Protein AF-A0A3D0JS41-F1 (afdb_monomer_lite)

Foldseek 3Di:
DDDPPDDPQDAEAPVVVVVVVVVCVVVVDPDDDDDGPDQQPHFHQYPVGHTDGSVVVD

Radius of gyration: 13.65 Å; chains: 1; bounding box: 41×26×28 Å

pLDDT: mean 80.39, std 11.93, range [43.97, 92.69]

Structure (mmCIF, N/CA/C/O backbone):
data_AF-A0A3D0JS41-F1
#
_entry.id   AF-A0A3D0JS41-F1
#
loop_
_atom_site.group_PDB
_atom_site.id
_atom_site.type_symbol
_atom_site.label_atom_id
_atom_site.label_alt_id
_atom_site.label_comp_id
_atom_site.label_asym_id
_atom_site.label_entity_id
_atom_site.label_seq_id
_atom_site.pdbx_PDB_ins_code
_atom_site.Cartn_x
_atom_site.Cartn_y
_atom_site.Cartn_z
_atom_site.occupancy
_atom_site.B_iso_or_equiv
_atom_site.auth_seq_id
_atom_site.auth_comp_id
_atom_site.auth_asym_id
_atom_site.auth_atom_id
_atom_site.pdbx_PDB_model_num
ATOM 1 N N . VAL A 1 1 ? 28.833 -17.173 -6.062 1.00 45.69 1 VAL A N 1
ATOM 2 C CA . VAL A 1 1 ? 28.159 -16.483 -7.184 1.00 45.69 1 VAL A CA 1
ATOM 3 C C . VAL A 1 1 ? 26.689 -16.850 -7.107 1.00 45.69 1 VAL A C 1
ATOM 5 O O . VAL A 1 1 ? 26.343 -17.976 -7.427 1.00 45.69 1 VAL A O 1
ATOM 8 N N . VAL A 1 2 ? 25.868 -15.972 -6.531 1.00 43.97 2 VAL A N 1
ATOM 9 C CA . VAL A 1 2 ? 24.407 -16.155 -6.462 1.00 43.97 2 VAL A CA 1
ATOM 10 C C . VAL A 1 2 ? 23.800 -15.641 -7.767 1.00 43.97 2 VAL A C 1
ATOM 12 O O . VAL A 1 2 ? 24.293 -14.640 -8.291 1.00 43.97 2 VAL A O 1
ATOM 15 N N . PRO A 1 3 ? 22.810 -16.342 -8.339 1.00 56.72 3 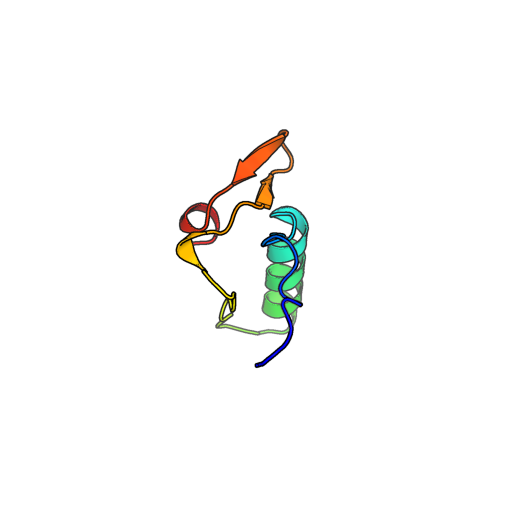PRO A N 1
ATOM 16 C CA . PRO A 1 3 ? 22.386 -16.097 -9.704 1.00 56.72 3 PRO A CA 1
ATOM 17 C C . PRO A 1 3 ? 21.599 -14.787 -9.791 1.00 56.72 3 PRO A C 1
ATOM 19 O O . PRO A 1 3 ? 20.845 -14.425 -8.890 1.00 56.72 3 PRO A O 1
ATOM 22 N N . TYR A 1 4 ? 21.799 -14.088 -10.903 1.00 54.38 4 TYR A N 1
ATOM 23 C CA . TYR A 1 4 ? 21.016 -12.949 -11.373 1.00 54.38 4 TYR A CA 1
ATOM 24 C C . TYR A 1 4 ? 19.543 -13.360 -11.591 1.00 54.38 4 TYR A C 1
ATOM 26 O O . TYR A 1 4 ? 19.108 -13.581 -12.714 1.00 54.38 4 TYR A O 1
ATOM 34 N N . THR A 1 5 ? 18.770 -13.514 -10.514 1.00 51.38 5 THR A N 1
ATOM 35 C CA . THR A 1 5 ? 17.329 -13.833 -10.572 1.00 51.38 5 THR A CA 1
ATOM 36 C C . THR A 1 5 ? 16.455 -12.748 -9.951 1.00 51.38 5 THR A C 1
ATOM 38 O O . THR A 1 5 ? 15.310 -13.018 -9.597 1.00 51.38 5 THR A O 1
ATOM 41 N N . ARG A 1 6 ? 16.953 -11.516 -9.792 1.00 58.72 6 ARG A N 1
ATOM 42 C CA . ARG A 1 6 ? 16.045 -10.371 -9.650 1.00 58.72 6 ARG A CA 1
ATOM 43 C C . ARG A 1 6 ? 15.693 -9.918 -11.058 1.00 58.72 6 ARG A C 1
ATOM 45 O O . ARG A 1 6 ? 16.528 -9.322 -11.730 1.00 58.72 6 ARG A O 1
ATOM 52 N N . GLY A 1 7 ? 14.491 -10.280 -11.509 1.00 60.88 7 GLY A N 1
ATOM 53 C CA . GLY A 1 7 ? 13.858 -9.602 -12.639 1.00 60.88 7 GLY A CA 1
ATOM 54 C C . GLY A 1 7 ? 13.709 -8.105 -12.352 1.00 60.88 7 GLY A C 1
ATOM 55 O O . GLY A 1 7 ? 14.037 -7.646 -11.255 1.00 60.88 7 GLY A O 1
ATOM 56 N N . GLU A 1 8 ? 13.235 -7.345 -13.337 1.00 62.28 8 GLU A N 1
ATOM 57 C CA . GLU A 1 8 ? 12.957 -5.918 -13.153 1.00 62.28 8 GLU A CA 1
ATOM 58 C C . GLU A 1 8 ? 12.052 -5.690 -11.933 1.00 62.28 8 GLU A C 1
ATOM 60 O O . GLU A 1 8 ? 11.205 -6.524 -11.602 1.00 62.28 8 GLU A O 1
ATOM 65 N N . GLU A 1 9 ? 12.264 -4.583 -11.221 1.00 65.62 9 GLU A N 1
ATOM 66 C CA . GLU A 1 9 ? 11.424 -4.210 -10.086 1.00 65.62 9 GLU A CA 1
ATOM 67 C C . GLU A 1 9 ? 10.011 -3.898 -10.594 1.00 65.62 9 GLU A C 1
ATOM 69 O O . GLU A 1 9 ? 9.738 -2.810 -11.095 1.00 65.62 9 GLU A O 1
ATOM 74 N N . VAL A 1 10 ? 9.106 -4.873 -10.489 1.00 69.56 10 VAL A N 1
ATOM 75 C CA . VAL A 1 10 ? 7.700 -4.698 -10.860 1.00 69.56 10 VAL A CA 1
ATOM 76 C C . VAL A 1 10 ? 6.924 -4.229 -9.638 1.00 69.56 10 VAL A C 1
ATOM 78 O O . VAL A 1 10 ? 6.830 -4.934 -8.631 1.00 69.56 10 VAL A O 1
ATOM 81 N N . SER A 1 11 ? 6.352 -3.034 -9.738 1.00 79.56 11 SER A N 1
ATOM 82 C CA . SER A 1 11 ? 5.388 -2.531 -8.761 1.00 79.56 11 SER A CA 1
ATOM 83 C C . SER A 1 11 ? 3.992 -3.044 -9.102 1.00 79.56 11 SER A C 1
ATOM 85 O O . SER A 1 11 ? 3.624 -3.142 -10.273 1.00 79.56 11 SER A O 1
ATOM 87 N N . ARG A 1 12 ? 3.204 -3.379 -8.077 1.00 83.94 12 ARG A N 1
ATOM 88 C CA . ARG A 1 12 ? 1.778 -3.683 -8.261 1.00 83.94 12 ARG A CA 1
ATOM 89 C C . ARG A 1 12 ? 1.016 -2.397 -8.628 1.00 83.94 12 ARG A C 1
ATOM 91 O O . ARG A 1 12 ? 1.454 -1.322 -8.217 1.00 83.94 12 ARG A O 1
ATOM 98 N N . PRO A 1 13 ? -0.107 -2.487 -9.363 1.00 85.62 13 PRO A N 1
ATOM 99 C CA . PRO A 1 13 ? -0.989 -1.344 -9.582 1.00 85.62 13 PRO A CA 1
ATOM 100 C C . PRO A 1 13 ? -1.477 -0.750 -8.258 1.00 85.62 13 PRO A C 1
ATOM 102 O O . PRO A 1 13 ? -1.740 -1.486 -7.302 1.00 85.62 13 PRO A O 1
ATOM 105 N N . LEU A 1 14 ? -1.656 0.573 -8.222 1.00 85.25 14 LEU A N 1
ATOM 106 C CA . LEU A 1 14 ? -2.098 1.292 -7.023 1.00 85.25 14 LEU A CA 1
ATOM 107 C C . LEU A 1 14 ? -3.449 0.777 -6.521 1.00 85.25 14 LEU A C 1
ATOM 109 O O . LEU A 1 14 ? -3.641 0.556 -5.327 1.00 85.25 14 LEU A O 1
ATOM 113 N N . VAL A 1 15 ? -4.364 0.527 -7.455 1.00 87.19 15 VAL A N 1
ATOM 114 C CA . VAL A 1 15 ? -5.722 0.052 -7.170 1.00 87.19 15 VAL A CA 1
ATOM 115 C C . VAL A 1 15 ? -5.711 -1.271 -6.406 1.00 87.19 15 VAL A C 1
ATOM 117 O O . VAL A 1 15 ? -6.438 -1.409 -5.425 1.00 87.19 15 VAL A O 1
ATOM 120 N N . ASP A 1 16 ? -4.859 -2.218 -6.802 1.00 89.06 16 ASP A N 1
ATOM 121 C CA . ASP A 1 16 ? -4.775 -3.526 -6.150 1.00 89.06 16 ASP A CA 1
ATOM 122 C C . ASP A 1 16 ? -4.304 -3.400 -4.697 1.00 89.06 16 ASP A C 1
ATOM 124 O O . ASP A 1 16 ? -4.836 -4.066 -3.808 1.00 89.06 16 ASP A O 1
ATOM 128 N N . VAL A 1 17 ? -3.315 -2.533 -4.448 1.00 87.44 17 VAL A N 1
ATOM 129 C CA . VAL A 1 17 ? -2.7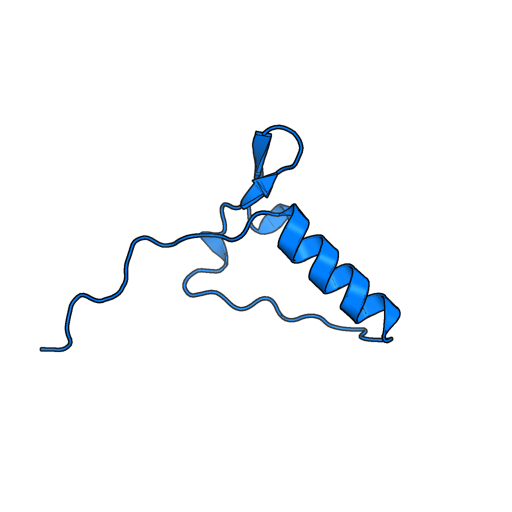88 -2.271 -3.101 1.00 87.44 17 VAL A CA 1
ATOM 130 C C . VAL A 1 17 ? -3.862 -1.618 -2.229 1.00 87.44 17 VAL A C 1
ATOM 132 O O . VAL A 1 17 ? -4.096 -2.062 -1.106 1.00 87.44 17 VAL A O 1
ATOM 135 N N . LEU A 1 18 ? -4.570 -0.613 -2.753 1.00 87.50 18 LEU A N 1
ATOM 136 C CA . LEU A 1 18 ? -5.647 0.070 -2.032 1.00 87.50 18 LEU A CA 1
ATOM 137 C C . LEU A 1 18 ? -6.834 -0.852 -1.732 1.00 87.50 18 LEU A C 1
ATOM 139 O O . LEU A 1 18 ? -7.387 -0.796 -0.633 1.00 87.50 18 LEU A O 1
ATOM 143 N N . MET A 1 19 ? -7.222 -1.725 -2.667 1.00 90.50 19 MET A N 1
ATOM 144 C CA . MET A 1 19 ? -8.280 -2.716 -2.437 1.00 90.50 19 MET A CA 1
ATOM 145 C C . MET A 1 19 ? -7.897 -3.701 -1.329 1.00 90.50 19 MET A C 1
ATOM 147 O O . MET A 1 19 ? -8.727 -4.040 -0.484 1.00 90.50 19 MET A O 1
ATOM 151 N N . GLU A 1 20 ? -6.638 -4.137 -1.301 1.00 90.06 20 GLU A N 1
ATOM 152 C CA . GLU A 1 20 ? -6.130 -5.034 -0.265 1.00 90.06 20 GLU A CA 1
ATOM 153 C C . GLU A 1 20 ? -6.120 -4.356 1.110 1.00 90.06 20 GLU A C 1
ATOM 155 O O . GLU A 1 20 ? -6.644 -4.922 2.072 1.00 90.06 20 GLU A O 1
ATOM 160 N N . ILE A 1 21 ? -5.626 -3.114 1.191 1.00 89.94 21 ILE A N 1
ATOM 161 C CA . ILE A 1 21 ? -5.691 -2.291 2.408 1.00 89.94 21 ILE A CA 1
ATOM 162 C C . ILE A 1 21 ? -7.144 -2.141 2.869 1.00 89.94 21 ILE A C 1
ATOM 164 O O . ILE A 1 21 ? -7.442 -2.419 4.027 1.00 89.94 21 ILE A O 1
ATOM 168 N N . THR A 1 22 ? -8.057 -1.783 1.963 1.00 90.19 22 THR A N 1
ATOM 169 C CA . THR A 1 22 ? -9.485 -1.606 2.276 1.00 90.19 22 THR A CA 1
ATOM 170 C C . THR A 1 22 ? -10.089 -2.885 2.855 1.00 90.19 22 THR A C 1
ATOM 172 O O . THR A 1 22 ? -10.723 -2.844 3.909 1.00 90.19 22 THR A O 1
ATOM 175 N N . SER A 1 23 ? -9.821 -4.043 2.242 1.00 92.69 23 SER A N 1
ATOM 176 C CA . SER A 1 23 ? -10.296 -5.334 2.756 1.00 92.69 23 SER A CA 1
ATOM 177 C C . SER A 1 23 ? -9.709 -5.680 4.131 1.00 92.69 23 SER A C 1
ATOM 179 O O . SER A 1 23 ? -10.377 -6.307 4.957 1.00 92.69 23 SER A O 1
ATOM 181 N N . LEU A 1 24 ? -8.462 -5.288 4.412 1.00 90.50 24 LEU A N 1
ATOM 182 C CA . LEU A 1 24 ? -7.851 -5.455 5.733 1.00 90.50 24 LEU A CA 1
ATOM 183 C C . LEU A 1 24 ? -8.499 -4.524 6.767 1.00 90.50 24 LEU A C 1
ATOM 185 O O . LEU A 1 24 ? -8.819 -4.969 7.872 1.00 90.50 24 LEU A O 1
ATOM 189 N N . THR A 1 25 ? -8.759 -3.267 6.413 1.00 90.44 25 THR A N 1
ATOM 190 C CA . THR A 1 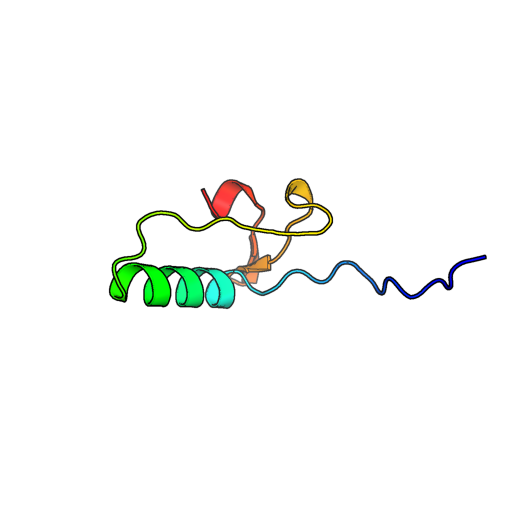25 ? -9.447 -2.309 7.287 1.00 90.44 25 THR A CA 1
ATOM 191 C C . THR A 1 25 ? -10.863 -2.774 7.629 1.00 90.44 25 THR A C 1
ATOM 193 O O . THR A 1 25 ? -11.256 -2.708 8.794 1.00 90.44 25 THR A O 1
ATOM 196 N N . GLU A 1 26 ? -11.601 -3.344 6.671 1.00 92.44 26 GLU A N 1
ATOM 197 C CA . GLU A 1 26 ? -12.918 -3.959 6.913 1.00 92.44 26 GLU A CA 1
ATOM 198 C C . GLU A 1 26 ? -12.860 -5.118 7.921 1.00 92.44 26 GLU A C 1
ATOM 200 O O . GLU A 1 26 ? -13.804 -5.344 8.678 1.00 92.44 26 GLU A O 1
ATOM 205 N N . LYS A 1 27 ? -11.727 -5.825 7.993 1.00 91.81 27 LYS A N 1
ATOM 206 C CA . LYS A 1 27 ? -11.472 -6.884 8.983 1.00 91.81 27 LYS A CA 1
ATOM 207 C C . LYS A 1 27 ? -11.025 -6.342 10.348 1.00 91.81 27 LYS A C 1
ATOM 209 O O . LYS A 1 27 ? -10.719 -7.127 11.243 1.00 91.81 27 LYS A O 1
ATOM 214 N N . GLY A 1 28 ? -10.992 -5.021 10.527 1.00 92.12 28 GLY A N 1
ATOM 215 C CA . GLY A 1 28 ? -10.593 -4.360 11.770 1.00 92.12 28 GLY A CA 1
ATOM 216 C C . GLY A 1 28 ? -9.083 -4.175 11.928 1.00 92.12 28 GLY A C 1
ATOM 217 O O . GLY A 1 28 ? -8.622 -3.870 13.032 1.00 92.12 28 GLY A O 1
ATOM 218 N N . VAL A 1 29 ? -8.305 -4.352 10.855 1.00 92.50 29 VAL A N 1
ATOM 219 C CA . VAL A 1 29 ? -6.867 -4.062 10.859 1.00 92.50 29 VAL A CA 1
ATOM 220 C C . VAL A 1 29 ? -6.668 -2.551 10.950 1.00 92.50 29 VAL A C 1
ATOM 222 O O . VAL A 1 29 ? -7.229 -1.789 10.166 1.00 92.50 29 VAL A O 1
ATOM 225 N N . LYS A 1 30 ? -5.873 -2.118 11.932 1.00 88.50 30 LYS A N 1
ATOM 226 C CA . LYS A 1 30 ? -5.606 -0.695 12.208 1.00 88.50 30 LYS A CA 1
ATOM 227 C C . LYS A 1 30 ? -4.265 -0.203 11.674 1.00 88.50 30 LYS A C 1
ATOM 229 O O . LYS A 1 30 ? -4.038 0.999 11.648 1.00 88.50 30 LYS A O 1
ATOM 234 N N . GLU A 1 31 ? -3.389 -1.118 11.284 1.00 87.19 31 GLU A N 1
ATOM 235 C CA . GLU A 1 31 ? -2.048 -0.810 10.805 1.00 87.19 31 GLU A CA 1
ATOM 236 C C . GLU A 1 31 ? -1.703 -1.757 9.659 1.00 87.19 31 GLU A C 1
ATOM 238 O O . GLU A 1 31 ? -1.861 -2.973 9.783 1.00 87.19 31 GLU A O 1
ATOM 243 N N . VAL A 1 32 ? -1.252 -1.192 8.540 1.00 86.25 32 VAL A N 1
ATOM 244 C CA . VAL A 1 32 ? -0.777 -1.950 7.383 1.00 86.25 32 VAL A CA 1
ATOM 245 C C . VAL A 1 32 ? 0.663 -1.546 7.115 1.00 86.25 32 VAL A C 1
ATOM 247 O O . VAL A 1 32 ? 0.965 -0.370 6.933 1.00 86.25 32 VAL A O 1
ATOM 250 N N . THR A 1 33 ? 1.560 -2.528 7.087 1.00 85.69 33 THR A N 1
ATOM 251 C CA . THR A 1 33 ? 2.967 -2.309 6.750 1.00 85.69 33 THR A CA 1
ATOM 252 C C . THR A 1 33 ? 3.203 -2.672 5.290 1.00 85.69 33 THR A C 1
ATOM 254 O O . THR A 1 33 ? 3.041 -3.827 4.896 1.00 85.69 33 THR A O 1
ATOM 257 N N . LEU A 1 34 ? 3.621 -1.692 4.492 1.00 83.88 34 LEU A N 1
ATOM 258 C CA . LEU A 1 34 ? 4.011 -1.905 3.102 1.00 83.88 34 LEU A CA 1
ATOM 259 C C . LEU A 1 34 ? 5.462 -2.394 3.043 1.00 83.88 34 LEU A C 1
ATOM 261 O O . LEU A 1 34 ? 6.370 -1.751 3.568 1.00 83.88 34 LEU A O 1
ATOM 265 N N . LEU A 1 35 ? 5.679 -3.543 2.403 1.00 82.06 35 LEU A N 1
ATOM 266 C CA . LEU A 1 35 ? 6.997 -4.153 2.245 1.00 82.06 35 LEU A CA 1
ATOM 267 C C . LEU A 1 35 ? 7.351 -4.243 0.760 1.00 82.06 35 LEU A C 1
ATOM 269 O O . LEU A 1 35 ? 6.578 -4.752 -0.047 1.00 82.06 35 LEU A O 1
ATOM 273 N N . GLY A 1 36 ? 8.549 -3.784 0.412 1.00 80.31 36 GLY A N 1
ATOM 274 C CA . GLY A 1 36 ? 9.084 -3.830 -0.944 1.00 80.31 36 GLY A CA 1
ATOM 275 C C . GLY A 1 36 ? 10.608 -3.859 -0.924 1.00 80.31 36 GLY A C 1
ATOM 276 O O . GLY A 1 36 ? 11.227 -3.529 0.087 1.00 80.31 36 GLY A O 1
ATOM 277 N N . GLN A 1 37 ? 11.227 -4.268 -2.033 1.00 79.06 37 GLN A N 1
ATOM 278 C CA . GLN A 1 37 ? 12.693 -4.274 -2.141 1.00 79.06 37 GLN A CA 1
ATOM 279 C C . GLN A 1 37 ? 13.280 -2.862 -2.083 1.00 79.06 37 GLN A C 1
ATOM 281 O O . GLN A 1 37 ? 14.295 -2.651 -1.423 1.00 79.06 37 GLN A O 1
ATOM 286 N N . ASN A 1 38 ? 12.606 -1.910 -2.725 1.00 82.25 38 ASN A N 1
ATOM 287 C CA . ASN A 1 38 ? 12.821 -0.485 -2.569 1.00 82.25 38 ASN A CA 1
ATOM 288 C C . ASN A 1 38 ? 11.455 0.196 -2.484 1.00 82.25 38 ASN A C 1
ATOM 290 O O . ASN A 1 38 ? 10.806 0.437 -3.497 1.00 82.25 38 ASN A O 1
ATOM 294 N N . VAL A 1 39 ? 11.014 0.495 -1.265 1.00 78.00 39 VAL A N 1
ATOM 295 C CA . VAL A 1 39 ? 9.726 1.170 -1.032 1.00 78.00 39 VAL A CA 1
ATOM 296 C C . VAL A 1 39 ? 9.681 2.550 -1.689 1.00 78.00 39 VAL A C 1
ATOM 298 O O . VAL A 1 39 ? 8.670 2.900 -2.280 1.00 78.00 39 VAL A O 1
ATOM 301 N N . ASN A 1 40 ? 10.799 3.281 -1.713 1.00 78.56 40 ASN A N 1
ATOM 302 C CA . ASN A 1 40 ? 10.888 4.583 -2.387 1.00 78.56 40 ASN A CA 1
ATOM 303 C C . ASN A 1 40 ? 10.855 4.472 -3.922 1.00 78.56 40 ASN A C 1
ATOM 305 O O . ASN A 1 40 ? 10.686 5.474 -4.609 1.00 78.56 40 ASN A O 1
ATOM 309 N N . GLY A 1 41 ? 11.065 3.269 -4.463 1.00 79.7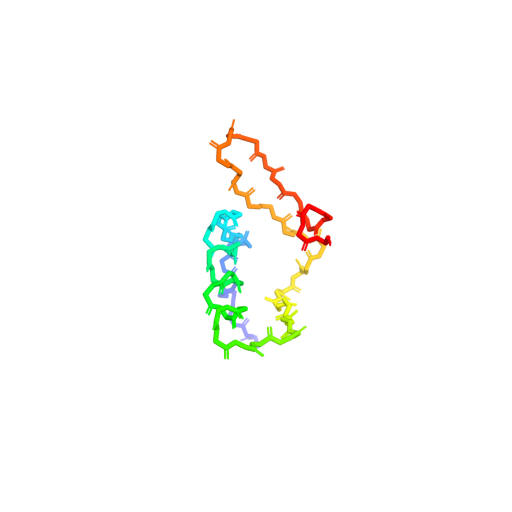5 41 GLY A N 1
ATOM 310 C CA . GLY A 1 41 ? 10.998 2.972 -5.892 1.00 79.75 41 GLY A CA 1
ATOM 311 C C . GLY A 1 41 ? 9.613 2.533 -6.364 1.00 79.75 41 GLY A C 1
ATOM 312 O O . GLY A 1 41 ? 9.491 2.129 -7.519 1.00 79.75 41 GLY A O 1
ATOM 313 N N . TYR A 1 42 ? 8.593 2.575 -5.498 1.00 82.50 42 TYR A N 1
ATOM 314 C CA . TYR A 1 42 ? 7.235 2.204 -5.876 1.00 82.50 42 TYR A CA 1
ATOM 315 C C . TYR A 1 42 ? 6.740 3.068 -7.040 1.00 82.50 42 TYR A C 1
ATOM 317 O O . TYR A 1 42 ? 6.829 4.295 -7.002 1.00 82.50 42 TYR A O 1
ATOM 325 N N . A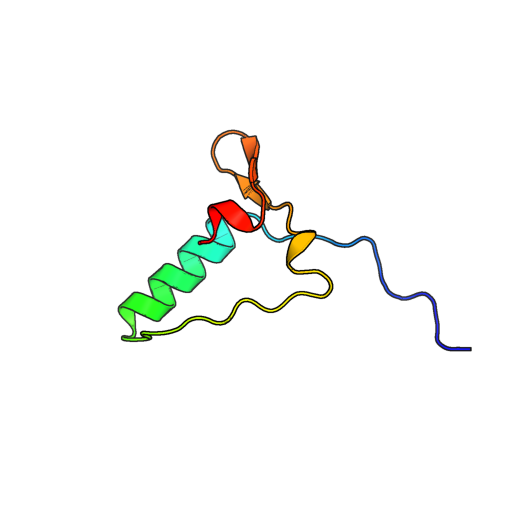RG A 1 43 ? 6.252 2.399 -8.084 1.00 83.88 43 ARG A N 1
ATOM 326 C CA . ARG A 1 43 ? 5.736 2.992 -9.320 1.00 83.88 43 ARG A CA 1
ATOM 327 C C . ARG A 1 43 ? 4.547 2.177 -9.806 1.00 83.88 43 ARG A C 1
ATOM 329 O O . ARG A 1 43 ? 4.680 1.367 -10.721 1.00 83.88 43 ARG A O 1
ATOM 336 N N . GLY A 1 44 ? 3.415 2.329 -9.133 1.00 85.31 44 GLY A N 1
ATOM 337 C CA . GLY A 1 44 ? 2.185 1.624 -9.482 1.00 85.31 44 GLY A CA 1
ATOM 338 C C . GLY A 1 44 ? 1.385 2.396 -10.523 1.00 85.31 44 GLY A C 1
ATOM 339 O O . GLY A 1 44 ? 1.323 3.618 -10.475 1.00 85.31 44 GLY A O 1
ATOM 340 N N . GLU A 1 45 ? 0.741 1.699 -11.455 1.00 88.19 45 GLU A N 1
ATOM 341 C CA . GLU A 1 45 ? -0.221 2.343 -12.352 1.00 88.19 45 GLU A CA 1
ATOM 342 C C . GLU A 1 45 ? -1.467 2.759 -11.554 1.00 88.19 45 GLU A C 1
ATOM 344 O O . GLU A 1 45 ? -2.062 1.951 -10.827 1.00 88.19 45 GLU A O 1
ATOM 349 N N . ALA A 1 46 ? -1.813 4.039 -11.653 1.00 85.8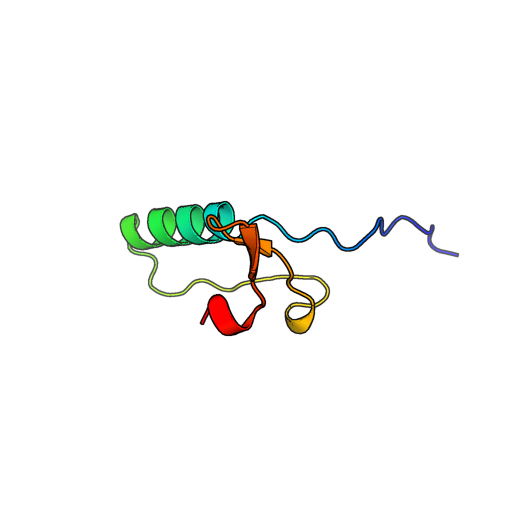1 46 ALA A N 1
ATOM 350 C CA . ALA A 1 46 ? -3.001 4.637 -11.070 1.00 85.81 46 ALA A CA 1
ATOM 351 C C . ALA A 1 46 ? -4.205 4.481 -12.023 1.00 85.81 46 ALA A C 1
ATOM 353 O O . ALA A 1 46 ? -4.029 4.317 -13.233 1.00 85.81 46 ALA A O 1
ATOM 354 N N . PRO A 1 47 ? -5.451 4.517 -11.516 1.00 79.06 47 PRO A N 1
ATOM 355 C CA . PRO A 1 47 ? -6.646 4.254 -12.329 1.00 79.06 47 PRO A CA 1
ATOM 356 C C . PRO A 1 47 ? -6.914 5.282 -13.444 1.00 79.06 47 PRO A C 1
ATOM 358 O O . PRO A 1 47 ? -7.684 5.017 -14.362 1.00 79.06 47 PRO A O 1
ATOM 361 N N . ASP A 1 48 ? -6.295 6.451 -13.374 1.00 84.44 48 ASP A N 1
ATOM 362 C CA . ASP A 1 48 ? -6.298 7.521 -14.375 1.00 84.44 48 ASP A CA 1
ATOM 363 C C . ASP A 1 48 ? -5.099 7.447 -15.348 1.00 84.44 48 ASP A C 1
ATOM 365 O O . ASP A 1 48 ? -4.948 8.312 -16.212 1.00 84.44 48 ASP A O 1
ATOM 369 N N . GLY A 1 49 ? -4.275 6.398 -15.251 1.00 82.44 49 GLY A N 1
ATOM 370 C CA . GLY A 1 49 ? -3.200 6.082 -16.191 1.00 82.44 49 GLY A CA 1
ATOM 371 C C . GLY A 1 49 ? -1.873 6.798 -15.933 1.00 82.44 49 GLY A C 1
ATOM 372 O O . GLY A 1 49 ? -0.961 6.681 -16.754 1.00 82.44 49 GLY A O 1
ATOM 373 N N . HIS A 1 50 ? -1.733 7.536 -14.826 1.00 87.56 50 HIS A N 1
ATOM 374 C CA . HIS A 1 50 ? -0.420 8.019 -14.387 1.00 87.56 50 HIS A CA 1
ATOM 375 C C . HIS A 1 50 ? 0.297 6.974 -13.518 1.00 87.56 50 HIS A C 1
ATOM 377 O O . HIS A 1 50 ? -0.276 5.963 -13.111 1.00 87.56 50 HIS A O 1
ATOM 383 N N . ILE A 1 51 ? 1.587 7.198 -13.266 1.00 86.44 51 ILE A N 1
ATOM 384 C CA . ILE A 1 51 ? 2.373 6.362 -12.357 1.00 86.44 51 ILE A CA 1
ATOM 385 C C . ILE A 1 51 ? 2.341 7.015 -10.981 1.00 86.44 51 ILE A C 1
ATOM 387 O O . ILE A 1 51 ? 2.953 8.068 -10.807 1.00 86.44 51 ILE A O 1
ATOM 391 N N . ALA A 1 52 ? 1.670 6.366 -10.036 1.00 84.94 52 ALA A N 1
ATOM 392 C CA . ALA A 1 52 ? 1.661 6.758 -8.639 1.00 84.94 52 ALA A CA 1
ATOM 393 C C . ALA A 1 52 ? 2.944 6.299 -7.945 1.00 84.94 52 ALA A C 1
ATOM 395 O O . ALA A 1 52 ? 3.427 5.174 -8.150 1.00 84.94 52 ALA A O 1
ATOM 396 N N . ASP A 1 53 ? 3.485 7.176 -7.108 1.00 85.62 53 ASP A N 1
ATOM 397 C CA . ASP A 1 53 ? 4.653 6.892 -6.287 1.00 85.62 53 ASP A CA 1
ATOM 398 C C . ASP A 1 53 ? 4.274 6.456 -4.861 1.00 85.62 53 ASP A C 1
ATOM 400 O O . ASP A 1 53 ? 3.104 6.306 -4.507 1.00 85.62 53 ASP A O 1
ATOM 404 N N . PHE A 1 54 ? 5.283 6.163 -4.037 1.00 81.44 54 PHE A N 1
ATOM 405 C CA . PHE A 1 54 ? 5.055 5.742 -2.653 1.00 81.44 54 PHE A CA 1
ATOM 406 C C . PHE A 1 54 ? 4.369 6.819 -1.800 1.00 81.44 54 PHE A C 1
ATOM 408 O O . PHE A 1 54 ? 3.683 6.478 -0.842 1.00 81.44 54 PHE A O 1
ATOM 415 N N . ALA A 1 55 ? 4.553 8.106 -2.109 1.00 82.88 55 ALA A N 1
ATOM 416 C CA . ALA A 1 55 ? 3.965 9.180 -1.318 1.00 82.88 55 ALA A CA 1
ATOM 417 C C . ALA A 1 55 ? 2.439 9.227 -1.471 1.00 82.88 55 ALA A C 1
ATOM 419 O O . ALA A 1 55 ? 1.758 9.637 -0.539 1.00 82.88 55 ALA A O 1
ATOM 420 N N . GLU A 1 56 ? 1.902 8.748 -2.593 1.00 81.62 56 GLU A N 1
ATOM 421 C CA . GLU A 1 56 ? 0.455 8.619 -2.814 1.00 81.62 56 GLU A CA 1
ATOM 422 C C . GLU A 1 56 ? -0.197 7.464 -2.031 1.00 81.62 56 GLU A C 1
ATOM 424 O O . GLU A 1 56 ? -1.422 7.352 -1.995 1.00 81.62 56 GLU A O 1
ATOM 429 N N . LEU A 1 57 ? 0.604 6.604 -1.391 1.00 75.56 57 LEU A N 1
ATOM 430 C CA . LEU A 1 57 ? 0.132 5.534 -0.505 1.00 75.56 57 LEU A CA 1
ATOM 431 C C . LEU A 1 57 ? 0.061 5.948 0.981 1.00 75.56 57 LEU A C 1
ATOM 433 O O . LEU A 1 57 ? -0.335 5.119 1.805 1.00 75.56 57 LEU A O 1
ATOM 437 N N . LEU A 1 58 ? 0.466 7.178 1.327 1.00 75.69 58 LEU A N 1
ATOM 438 C CA . LEU A 1 58 ? 0.475 7.738 2.691 1.00 75.69 58 LEU A CA 1
ATOM 439 C C . LEU A 1 58 ? -0.720 8.669 2.935 1.00 75.69 58 LEU A C 1
ATOM 441 O O . LEU A 1 58 ? -1.259 8.613 4.065 1.00 75.69 58 LEU A O 1
#

Sequence (58 aa):
VVPYTRGEEVSRPLVDVLMEITSLTEKGVKEVTLLGQNVNGYRGEAPDGHIADFAELL

Secondary structure (DSSP, 8-state):
---------PPPPHHHHHHHHHHHHHTT--------SSGGG--EEPTTSSEE-GGGG-